Protein AF-A0A0K8Q918-F1 (afdb_monomer_lite)

Radius of gyration: 11.28 Å; chains: 1; bounding box: 29×21×23 Å

Foldseek 3Di:
DDPLVLCVVLPAPDSPQLVVLCVDCLLPPADPVLLSVLLSLAPHSSVLSVVSSVVCVVPVVCSCQSNDHCVSCNVVSHVD

Structure (mmCIF, N/CA/C/O backbone):
data_AF-A0A0K8Q918-F1
#
_entry.id   AF-A0A0K8Q918-F1
#
loop_
_atom_site.group_PDB
_atom_site.id
_atom_site.type_symbol
_atom_site.label_atom_id
_atom_site.label_alt_id
_atom_site.label_comp_id
_atom_site.label_asym_id
_atom_site.label_entity_id
_atom_site.label_seq_id
_atom_site.pdbx_PDB_ins_code
_atom_site.Cartn_x
_atom_site.Cartn_y
_atom_site.Cartn_z
_atom_site.occupancy
_atom_site.B_iso_or_equiv
_atom_site.auth_seq_id
_atom_site.auth_comp_id
_atom_site.auth_asy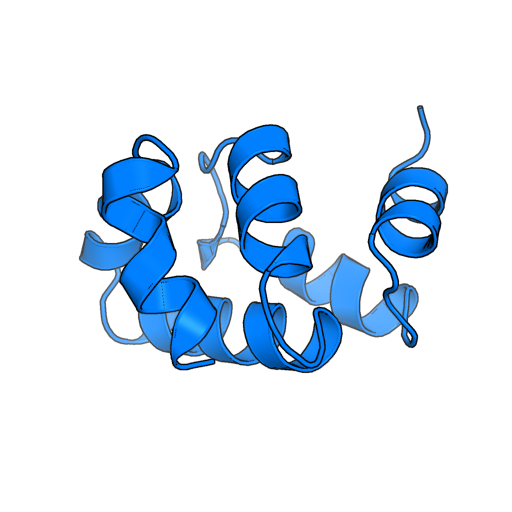m_id
_atom_site.auth_atom_id
_atom_site.pdbx_PDB_model_num
ATOM 1 N N . MET A 1 1 ? 8.075 -12.414 6.701 1.00 57.62 1 MET A N 1
ATOM 2 C CA . MET A 1 1 ? 9.009 -11.379 6.188 1.00 57.62 1 MET A CA 1
ATOM 3 C C . MET A 1 1 ? 8.653 -10.041 6.823 1.00 57.62 1 MET A C 1
ATOM 5 O O . MET A 1 1 ? 7.484 -9.858 7.128 1.00 57.62 1 MET A O 1
ATOM 9 N N . SER A 1 2 ? 9.605 -9.128 7.046 1.00 74.19 2 SER A N 1
ATOM 10 C CA . SER A 1 2 ? 9.293 -7.793 7.587 1.00 74.19 2 SER A CA 1
ATOM 11 C C . SER A 1 2 ? 8.604 -6.907 6.538 1.00 74.19 2 SER A C 1
ATOM 13 O O . SER A 1 2 ? 8.982 -6.934 5.366 1.00 74.19 2 SER A O 1
ATOM 15 N N . LEU A 1 3 ? 7.618 -6.104 6.962 1.00 76.75 3 LEU A N 1
ATOM 16 C CA . LEU A 1 3 ? 6.887 -5.147 6.115 1.00 76.75 3 LEU A CA 1
ATOM 17 C C . LEU A 1 3 ? 7.838 -4.201 5.365 1.00 76.75 3 LEU A C 1
ATOM 19 O O . LEU A 1 3 ? 7.702 -4.009 4.163 1.00 76.75 3 LEU A O 1
ATOM 23 N N . ALA A 1 4 ? 8.871 -3.705 6.052 1.00 78.12 4 ALA A N 1
ATOM 24 C CA . ALA A 1 4 ? 9.905 -2.857 5.462 1.00 78.12 4 ALA A CA 1
ATOM 25 C C . ALA A 1 4 ? 10.585 -3.507 4.248 1.00 78.12 4 ALA A C 1
ATOM 27 O O . ALA A 1 4 ? 10.854 -2.842 3.254 1.00 78.12 4 ALA A O 1
ATOM 28 N N . ARG A 1 5 ? 10.825 -4.823 4.285 1.00 81.50 5 ARG A N 1
ATOM 29 C CA . ARG A 1 5 ? 11.456 -5.526 3.165 1.00 81.50 5 ARG A CA 1
ATOM 30 C C . ARG A 1 5 ? 10.511 -5.662 1.971 1.00 81.50 5 ARG A C 1
ATOM 32 O O . ARG A 1 5 ? 10.974 -5.534 0.847 1.00 81.50 5 ARG A O 1
ATOM 39 N N . ARG A 1 6 ? 9.208 -5.860 2.212 1.00 81.94 6 ARG A N 1
ATOM 40 C CA . ARG A 1 6 ? 8.179 -5.844 1.155 1.00 81.94 6 ARG A CA 1
ATOM 41 C C . ARG A 1 6 ? 8.078 -4.467 0.498 1.00 81.94 6 ARG A C 1
ATOM 43 O O . ARG A 1 6 ? 8.102 -4.392 -0.722 1.00 81.94 6 ARG A O 1
ATOM 50 N N . LEU A 1 7 ? 8.060 -3.398 1.296 1.00 83.25 7 LEU A N 1
ATOM 51 C CA . LEU A 1 7 ? 8.032 -2.017 0.807 1.00 83.25 7 LEU A CA 1
ATOM 52 C C . LEU A 1 7 ? 9.249 -1.691 -0.074 1.00 83.25 7 LEU A C 1
ATOM 54 O O . LEU A 1 7 ? 9.092 -1.193 -1.184 1.00 83.25 7 LEU A O 1
ATOM 58 N N . ILE A 1 8 ? 10.458 -2.051 0.370 1.00 84.06 8 ILE A N 1
ATOM 59 C CA . ILE A 1 8 ? 11.678 -1.867 -0.432 1.00 84.06 8 ILE A CA 1
ATOM 60 C C . ILE A 1 8 ? 11.583 -2.651 -1.748 1.00 84.06 8 ILE A C 1
ATOM 62 O O . ILE A 1 8 ? 11.879 -2.113 -2.811 1.00 84.06 8 ILE A O 1
ATOM 66 N N . SER A 1 9 ? 11.144 -3.913 -1.697 1.00 83.12 9 SER A N 1
ATOM 67 C CA . SER A 1 9 ? 10.983 -4.749 -2.895 1.00 83.12 9 SER A CA 1
ATOM 68 C C . SER A 1 9 ? 9.898 -4.249 -3.854 1.00 83.12 9 SER A C 1
ATOM 70 O O . SER A 1 9 ? 9.997 -4.496 -5.052 1.00 83.12 9 SER A O 1
ATOM 72 N N . ALA A 1 10 ? 8.885 -3.544 -3.353 1.00 80.94 10 ALA A N 1
ATOM 73 C CA . ALA A 1 10 ? 7.840 -2.929 -4.164 1.00 80.94 10 ALA A CA 1
ATOM 74 C C . ALA A 1 10 ? 8.237 -1.555 -4.742 1.00 80.94 10 ALA A C 1
ATOM 76 O O . ALA A 1 10 ? 7.494 -1.015 -5.551 1.00 80.94 10 ALA A O 1
ATOM 77 N N . GLY A 1 11 ? 9.406 -1.009 -4.380 1.00 84.38 11 GLY A N 1
ATOM 78 C CA . GLY A 1 11 ? 9.917 0.254 -4.926 1.00 84.38 11 GLY A CA 1
ATOM 79 C C . GLY A 1 11 ? 9.482 1.506 -4.163 1.00 84.38 11 GLY A C 1
ATOM 80 O O . GLY A 1 11 ? 9.558 2.605 -4.708 1.00 84.38 11 GLY A O 1
ATOM 81 N N . PHE A 1 12 ? 9.028 1.363 -2.914 1.00 85.19 12 PHE A N 1
ATOM 82 C CA . PHE A 1 12 ? 8.689 2.510 -2.073 1.00 85.19 12 PHE A CA 1
ATOM 83 C C . PHE A 1 12 ? 9.942 3.288 -1.673 1.00 85.19 12 PHE A C 1
ATOM 85 O O . PHE A 1 12 ? 10.937 2.713 -1.225 1.00 85.19 12 PHE A O 1
ATOM 92 N N . SER A 1 13 ? 9.864 4.607 -1.803 1.00 84.12 13 SER A N 1
ATOM 93 C CA . SER A 1 13 ? 10.926 5.539 -1.435 1.00 84.12 13 SER A CA 1
ATOM 94 C C . SER A 1 13 ? 10.827 5.966 0.031 1.00 84.12 13 SER A C 1
ATOM 96 O O . SER A 1 13 ? 11.859 6.164 0.670 1.00 84.12 13 SER A O 1
ATOM 98 N N . ASP A 1 14 ? 9.613 6.083 0.583 1.00 86.62 14 ASP A N 1
ATOM 99 C CA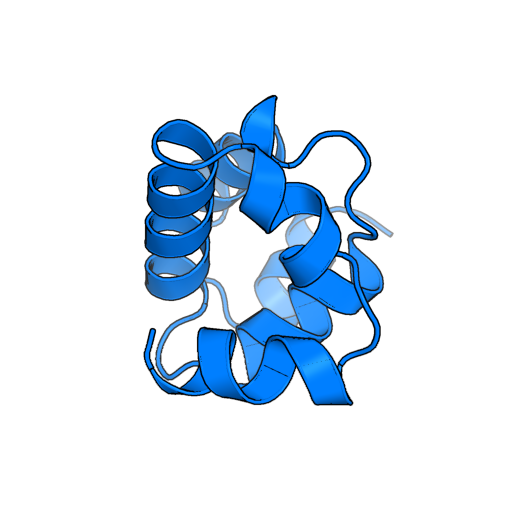 . ASP A 1 14 ? 9.381 6.530 1.963 1.00 86.62 14 ASP A CA 1
ATOM 100 C C . ASP A 1 14 ? 8.703 5.429 2.793 1.00 86.62 14 ASP A C 1
ATOM 102 O O . ASP A 1 14 ? 7.478 5.303 2.852 1.00 86.62 14 ASP A O 1
ATOM 106 N N . LEU A 1 15 ? 9.524 4.599 3.441 1.00 85.00 15 LEU A N 1
ATOM 107 C CA . LEU A 1 15 ? 9.069 3.436 4.208 1.00 85.00 15 LEU A CA 1
ATOM 108 C C . LEU A 1 15 ? 8.237 3.823 5.436 1.00 85.00 15 LEU A C 1
ATOM 110 O O . LEU A 1 15 ? 7.273 3.130 5.759 1.00 85.00 15 LEU A O 1
ATOM 114 N N . 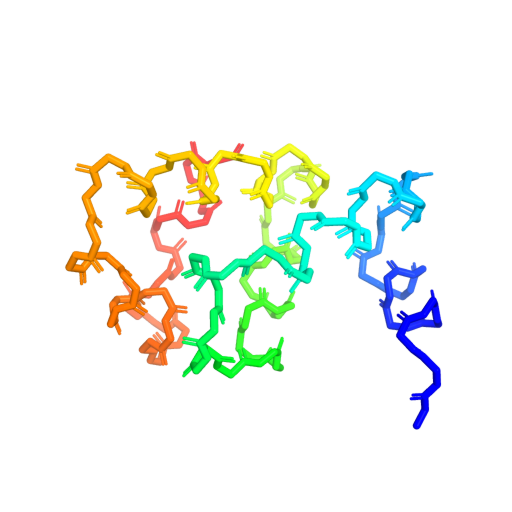ASP A 1 16 ? 8.595 4.914 6.114 1.00 85.44 16 ASP A N 1
ATOM 115 C CA . ASP A 1 16 ? 7.894 5.380 7.311 1.00 85.44 16 ASP A CA 1
ATOM 116 C C . ASP A 1 16 ? 6.510 5.921 6.953 1.00 85.44 16 ASP A C 1
ATOM 118 O O . ASP A 1 16 ? 5.504 5.564 7.576 1.00 85.44 16 ASP A O 1
ATOM 122 N N . LYS A 1 17 ? 6.436 6.762 5.917 1.00 85.25 17 LYS A N 1
ATOM 123 C CA . LYS A 1 17 ? 5.171 7.328 5.451 1.00 85.25 17 LYS A CA 1
ATOM 124 C C . LYS A 1 17 ? 4.266 6.247 4.872 1.00 85.25 17 LYS A C 1
ATOM 126 O O . LYS A 1 17 ? 3.100 6.164 5.253 1.00 85.25 17 LYS A O 1
ATOM 131 N N . SER A 1 18 ? 4.799 5.387 4.014 1.00 85.44 18 SER A N 1
ATOM 132 C CA . SER A 1 18 ? 4.032 4.312 3.383 1.00 85.44 18 SER A CA 1
ATOM 133 C C . SER A 1 18 ? 3.624 3.233 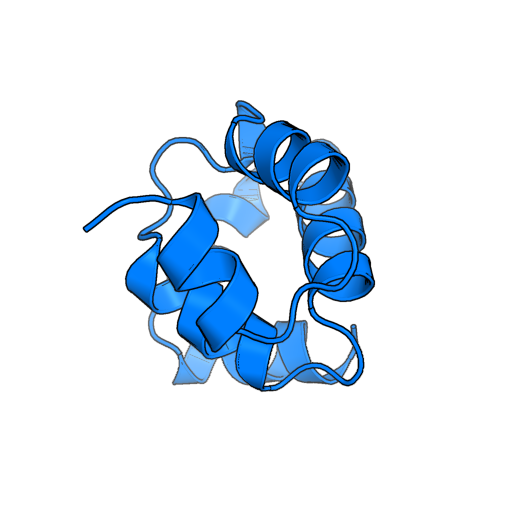4.383 1.00 85.44 18 SER A C 1
ATOM 135 O O . SER A 1 18 ? 2.510 2.725 4.309 1.00 85.44 18 SER A O 1
ATOM 137 N N . GLY A 1 19 ? 4.444 2.967 5.404 1.00 86.19 19 GLY A N 1
ATOM 138 C CA . GLY A 1 19 ? 4.062 2.131 6.541 1.00 86.19 19 GLY A CA 1
ATOM 139 C C . GLY A 1 19 ? 2.862 2.685 7.316 1.00 86.19 19 GLY A C 1
ATOM 140 O O . GLY A 1 19 ? 1.970 1.920 7.678 1.00 86.19 19 GLY A O 1
ATOM 141 N N . ARG A 1 20 ? 2.784 4.009 7.519 1.00 87.50 20 ARG A N 1
ATOM 142 C CA . ARG A 1 20 ? 1.615 4.651 8.151 1.00 87.50 20 ARG A CA 1
ATOM 143 C C . ARG A 1 20 ? 0.353 4.530 7.304 1.00 87.50 20 ARG A C 1
ATOM 145 O O . ARG A 1 20 ? -0.696 4.232 7.859 1.00 87.50 20 ARG A O 1
ATOM 152 N N . PHE A 1 21 ? 0.453 4.732 5.990 1.00 87.06 21 PHE A N 1
ATOM 153 C CA . PHE A 1 21 ? -0.689 4.562 5.086 1.00 87.06 21 PHE A CA 1
ATOM 154 C C . PHE A 1 21 ? -1.135 3.101 4.984 1.00 87.06 21 PHE A C 1
ATOM 156 O O . PHE A 1 21 ? -2.328 2.846 4.934 1.00 87.06 21 PHE A O 1
ATOM 163 N N . LEU A 1 22 ? -0.209 2.138 5.025 1.00 84.31 22 LEU A N 1
ATOM 164 C CA . LEU A 1 22 ? -0.532 0.705 5.064 1.00 84.31 22 LEU A CA 1
ATOM 165 C C . LEU A 1 22 ? -1.203 0.260 6.363 1.00 84.31 22 LEU A C 1
ATOM 167 O O . LEU A 1 22 ? -1.966 -0.700 6.358 1.00 84.31 22 LEU A O 1
ATOM 171 N N . ALA A 1 23 ? -0.907 0.941 7.468 1.00 85.00 23 ALA A N 1
ATOM 172 C CA . ALA A 1 23 ? -1.564 0.730 8.753 1.00 85.00 23 ALA A CA 1
ATOM 173 C C . ALA A 1 23 ? -2.866 1.538 8.897 1.00 85.00 23 ALA A C 1
ATOM 175 O O . ALA A 1 23 ? -3.453 1.555 9.979 1.00 85.00 23 ALA A O 1
ATOM 176 N N . ALA A 1 24 ? -3.291 2.242 7.846 1.00 86.75 24 ALA A N 1
ATOM 177 C CA . ALA A 1 24 ? -4.495 3.046 7.883 1.00 86.75 24 ALA A CA 1
ATOM 178 C C . ALA A 1 24 ? -5.742 2.133 7.869 1.00 86.75 24 ALA A C 1
ATOM 180 O O . ALA A 1 24 ? -5.758 1.129 7.145 1.00 86.75 24 ALA A O 1
ATOM 181 N N . PRO A 1 25 ? -6.778 2.444 8.669 1.00 84.31 25 PRO A N 1
ATOM 182 C CA . PRO A 1 25 ? -7.978 1.610 8.792 1.00 84.31 25 PRO A CA 1
ATOM 183 C C . PRO A 1 25 ? -8.732 1.438 7.464 1.00 84.31 25 PRO A C 1
ATOM 185 O O . PRO A 1 25 ? -9.459 0.469 7.271 1.00 84.31 25 PRO A O 1
ATOM 188 N N . GLU A 1 26 ? -8.531 2.339 6.507 1.00 82.31 26 GLU A N 1
ATOM 189 C CA . GLU A 1 26 ? -9.102 2.281 5.164 1.00 82.31 26 GLU A CA 1
ATOM 190 C C . GLU A 1 26 ? -8.636 1.041 4.384 1.00 82.31 26 GLU A C 1
ATOM 192 O O . GLU A 1 26 ? -9.376 0.519 3.551 1.00 82.31 26 GLU A O 1
ATOM 197 N N . LEU A 1 27 ? -7.429 0.537 4.665 1.00 82.00 27 LEU A N 1
ATOM 198 C CA . LEU A 1 27 ? -6.876 -0.663 4.028 1.00 82.00 27 LEU A CA 1
ATOM 199 C C . LEU A 1 27 ? -7.130 -1.938 4.843 1.00 82.00 27 LEU A C 1
ATOM 201 O O . LEU A 1 27 ? -6.696 -3.026 4.458 1.00 82.00 27 LEU A O 1
ATOM 205 N N . GLU A 1 28 ? -7.839 -1.833 5.966 1.00 81.75 28 GLU A N 1
ATOM 206 C CA . GLU A 1 28 ? -8.095 -2.962 6.849 1.00 81.75 28 GLU A CA 1
ATOM 207 C C . GLU A 1 28 ? -8.980 -4.014 6.153 1.00 81.75 28 GLU A C 1
ATOM 209 O O . GLU A 1 28 ? -10.114 -3.763 5.732 1.00 81.75 28 GLU A O 1
ATOM 214 N N . GLY A 1 29 ? -8.451 -5.228 6.002 1.00 78.06 29 GLY A N 1
ATOM 215 C CA . GLY A 1 29 ? -9.123 -6.331 5.308 1.00 78.06 29 GLY A CA 1
ATOM 216 C C . GLY A 1 29 ? -8.901 -6.391 3.793 1.00 78.06 29 GLY A C 1
ATOM 217 O O . GLY A 1 29 ? -9.502 -7.250 3.153 1.00 78.06 29 GLY A O 1
ATOM 218 N N . ILE A 1 30 ? -8.049 -5.532 3.222 1.00 82.81 30 ILE A N 1
ATOM 219 C CA . ILE A 1 30 ? -7.519 -5.723 1.863 1.00 82.81 30 ILE A CA 1
ATOM 220 C C . ILE A 1 30 ? -6.366 -6.730 1.921 1.00 82.81 30 ILE A C 1
ATOM 222 O O . ILE A 1 30 ? -5.530 -6.676 2.829 1.00 82.81 30 ILE A O 1
ATOM 226 N N . ASP A 1 31 ? -6.300 -7.638 0.946 1.00 82.25 31 ASP A N 1
ATOM 227 C CA . ASP A 1 31 ? -5.146 -8.521 0.797 1.00 82.25 31 ASP A CA 1
ATOM 228 C C . ASP A 1 31 ? -3.905 -7.692 0.439 1.00 82.25 31 ASP A C 1
ATOM 230 O O . ASP A 1 31 ? -3.834 -7.048 -0.611 1.00 82.25 31 ASP A O 1
ATOM 234 N N . GLN A 1 32 ? -2.914 -7.708 1.332 1.00 79.19 32 GLN A N 1
ATOM 235 C CA . GLN A 1 32 ? -1.668 -6.985 1.124 1.00 79.19 32 GLN A CA 1
ATOM 236 C C . GLN A 1 32 ? -0.946 -7.454 -0.137 1.00 79.19 32 GLN A C 1
ATOM 238 O O . GLN A 1 32 ? -0.334 -6.629 -0.804 1.00 79.19 32 GLN A O 1
ATOM 243 N N . ASP A 1 33 ? -0.997 -8.741 -0.475 1.00 80.50 33 ASP A N 1
ATOM 244 C CA . ASP A 1 33 ? -0.266 -9.263 -1.627 1.00 80.50 33 ASP A CA 1
ATOM 245 C C . ASP A 1 33 ? -0.893 -8.758 -2.943 1.00 80.50 33 ASP A C 1
ATOM 247 O O . ASP A 1 33 ? -0.161 -8.324 -3.836 1.00 80.50 33 ASP A O 1
ATOM 251 N N . ALA A 1 34 ? -2.229 -8.691 -3.023 1.00 79.31 34 ALA A N 1
ATOM 252 C CA . ALA A 1 34 ? -2.949 -8.081 -4.148 1.00 79.31 34 ALA A CA 1
ATOM 253 C C . ALA A 1 34 ? -2.704 -6.565 -4.238 1.00 79.31 34 ALA A C 1
ATOM 255 O O . ALA A 1 34 ? -2.416 -6.038 -5.314 1.00 79.31 34 ALA A O 1
ATOM 256 N N . LEU A 1 35 ? -2.736 -5.872 -3.095 1.00 82.44 35 LEU A N 1
ATOM 257 C CA . LEU A 1 35 ? -2.428 -4.446 -3.005 1.00 82.44 35 LEU A CA 1
ATOM 258 C C . LEU A 1 35 ? -1.009 -4.148 -3.504 1.00 82.44 35 LEU A C 1
ATOM 260 O O . LEU A 1 35 ? -0.816 -3.266 -4.336 1.00 82.44 35 LEU A O 1
ATOM 264 N N . PHE A 1 36 ? -0.006 -4.888 -3.026 1.00 82.19 36 PHE A N 1
ATOM 265 C CA . P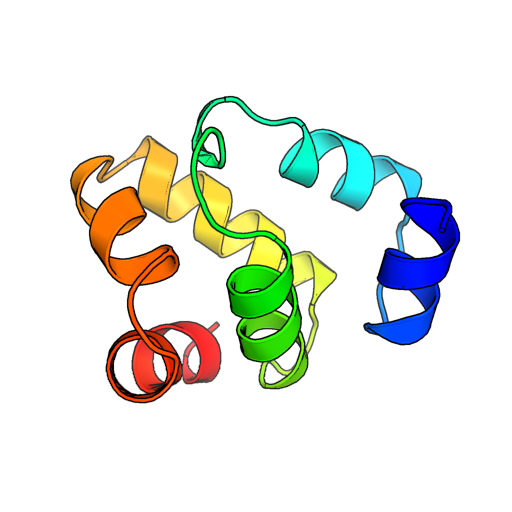HE A 1 36 ? 1.379 -4.700 -3.451 1.00 82.19 36 PHE A CA 1
ATOM 266 C C . PHE A 1 36 ? 1.565 -4.984 -4.942 1.00 82.19 36 PHE A C 1
ATOM 268 O O . PHE A 1 36 ? 2.269 -4.225 -5.606 1.00 82.19 36 PHE A O 1
ATOM 275 N N . ALA A 1 37 ? 0.922 -6.025 -5.473 1.00 81.44 37 ALA A N 1
ATOM 276 C CA . ALA A 1 37 ? 0.962 -6.329 -6.899 1.00 81.44 37 ALA A CA 1
ATOM 277 C C . ALA A 1 37 ? 0.355 -5.197 -7.748 1.00 81.44 37 ALA A C 1
ATOM 279 O O . ALA A 1 37 ? 0.942 -4.820 -8.759 1.00 81.44 37 ALA A O 1
ATOM 280 N N . GLY A 1 38 ? -0.754 -4.590 -7.308 1.00 79.06 38 GLY A N 1
ATOM 281 C CA . GLY A 1 38 ? -1.347 -3.425 -7.970 1.00 79.06 38 GLY A CA 1
ATOM 282 C C . GLY A 1 38 ? -0.463 -2.177 -7.897 1.00 79.06 38 GLY A C 1
ATOM 283 O O . GLY A 1 38 ? -0.236 -1.507 -8.902 1.00 79.06 38 GLY A O 1
ATOM 284 N N . LEU A 1 39 ? 0.118 -1.892 -6.728 1.00 83.06 39 LEU A N 1
ATOM 285 C CA . LEU A 1 39 ? 1.005 -0.739 -6.529 1.00 83.06 39 LEU A CA 1
ATOM 286 C C . LEU A 1 39 ? 2.302 -0.828 -7.345 1.00 83.06 39 LEU A C 1
ATOM 288 O O . LEU A 1 39 ? 2.839 0.208 -7.727 1.00 83.06 39 LEU A O 1
ATOM 292 N N . GLN A 1 40 ? 2.783 -2.038 -7.654 1.00 80.25 40 GLN A N 1
ATOM 293 C CA . GLN A 1 40 ? 3.925 -2.239 -8.554 1.00 80.25 40 GLN A CA 1
ATOM 294 C C . GLN A 1 40 ? 3.640 -1.840 -10.009 1.00 80.25 40 GLN A C 1
ATOM 296 O O . GLN A 1 40 ? 4.584 -1.612 -10.765 1.00 80.25 40 GLN A O 1
ATOM 301 N N . LEU A 1 41 ? 2.369 -1.754 -10.414 1.00 78.56 41 LEU A N 1
ATOM 302 C CA . LEU A 1 41 ? 1.979 -1.327 -11.761 1.00 78.56 41 LEU A CA 1
ATOM 303 C C . LEU A 1 41 ? 1.936 0.200 -11.909 1.00 78.56 41 LEU A C 1
ATOM 305 O O . LEU A 1 41 ? 1.938 0.705 -13.033 1.00 78.56 41 LEU A O 1
ATOM 309 N N . ALA A 1 42 ? 1.889 0.934 -10.796 1.00 80.25 42 ALA A N 1
ATOM 310 C CA . ALA A 1 42 ? 1.831 2.388 -10.795 1.00 80.25 42 ALA A CA 1
ATOM 311 C C . ALA A 1 42 ? 3.214 3.016 -11.030 1.00 80.25 42 ALA A C 1
ATOM 313 O O . ALA A 1 42 ? 4.254 2.435 -10.718 1.00 80.25 42 ALA A O 1
ATOM 314 N N . ALA A 1 43 ? 3.236 4.253 -11.534 1.00 78.44 43 ALA A N 1
ATOM 315 C CA . ALA A 1 43 ? 4.488 4.972 -11.788 1.00 78.44 43 ALA A CA 1
ATOM 316 C C . ALA A 1 43 ? 5.264 5.300 -10.496 1.00 78.44 43 ALA A C 1
ATOM 318 O O . ALA A 1 43 ? 6.489 5.419 -10.517 1.00 78.44 43 ALA A O 1
ATOM 319 N N . SER A 1 44 ? 4.553 5.460 -9.375 1.00 83.38 44 SER A N 1
ATOM 320 C CA . SER A 1 44 ? 5.137 5.609 -8.043 1.00 83.38 44 SER A CA 1
ATOM 321 C C . SER A 1 44 ? 4.254 4.919 -6.996 1.00 83.38 44 SER A C 1
ATOM 323 O O . SER A 1 44 ? 3.122 5.366 -6.776 1.00 83.38 44 SER A O 1
ATOM 325 N N . PRO A 1 45 ? 4.752 3.877 -6.307 1.00 85.19 45 PRO A N 1
ATOM 326 C CA . PRO A 1 45 ? 3.965 3.143 -5.320 1.00 85.19 45 PRO A CA 1
ATOM 327 C C . PRO A 1 45 ? 3.599 4.005 -4.101 1.00 85.19 45 PRO A C 1
ATOM 329 O O . PRO A 1 45 ? 2.499 3.868 -3.567 1.00 85.19 45 PRO A O 1
ATOM 332 N N . ASP A 1 46 ? 4.457 4.954 -3.694 1.00 85.50 46 ASP A N 1
ATOM 333 C CA . ASP A 1 46 ? 4.159 5.886 -2.595 1.00 85.50 46 ASP A CA 1
ATOM 334 C C . ASP A 1 46 ? 2.962 6.792 -2.927 1.00 85.50 46 ASP A C 1
ATOM 336 O O . ASP A 1 46 ? 2.110 7.059 -2.073 1.00 85.50 46 ASP A O 1
ATOM 340 N N . THR A 1 47 ? 2.897 7.305 -4.160 1.00 84.50 47 THR A N 1
ATOM 341 C CA . THR A 1 47 ? 1.801 8.177 -4.609 1.00 84.50 47 THR A CA 1
ATOM 342 C C . THR A 1 47 ? 0.524 7.374 -4.818 1.00 84.50 47 THR A C 1
ATOM 344 O O . THR A 1 47 ? -0.540 7.807 -4.375 1.00 84.50 47 THR A O 1
ATOM 347 N N . ALA A 1 48 ? 0.626 6.184 -5.412 1.00 87.69 48 ALA A N 1
ATOM 348 C CA . ALA A 1 48 ? -0.518 5.311 -5.632 1.00 87.69 48 ALA A CA 1
ATOM 349 C C . ALA A 1 48 ? -1.160 4.865 -4.312 1.00 87.69 48 ALA A C 1
ATOM 351 O O . ALA A 1 48 ? -2.378 4.956 -4.171 1.00 87.69 48 ALA A O 1
ATOM 352 N N . LEU A 1 49 ? -0.358 4.497 -3.305 1.00 87.81 49 LEU A N 1
ATOM 353 C CA . LEU A 1 49 ? -0.853 4.154 -1.970 1.00 87.81 49 LEU A CA 1
ATOM 354 C C . LEU A 1 49 ? -1.586 5.335 -1.317 1.00 87.81 49 LEU A C 1
ATOM 356 O O . LEU A 1 49 ? -2.686 5.173 -0.794 1.00 87.81 49 LEU A O 1
ATOM 360 N N . GLN A 1 50 ? -1.002 6.536 -1.369 1.00 88.25 50 GLN A N 1
ATOM 361 C CA . GLN A 1 50 ? -1.626 7.743 -0.816 1.00 88.25 50 GLN A CA 1
ATOM 362 C C . GLN A 1 50 ? -2.959 8.066 -1.496 1.00 88.25 50 GLN A C 1
ATOM 364 O O . GLN A 1 50 ? -3.933 8.411 -0.824 1.00 88.25 50 GLN A O 1
ATOM 369 N N . SER A 1 51 ? -3.006 7.972 -2.823 1.00 86.31 51 SER A N 1
ATOM 370 C CA . SER A 1 51 ? -4.221 8.214 -3.595 1.00 86.31 51 SER A CA 1
ATOM 371 C C . SER A 1 51 ? -5.280 7.150 -3.327 1.00 86.31 51 SER A C 1
ATOM 373 O O . SER A 1 51 ? -6.445 7.501 -3.164 1.00 86.31 51 SER A O 1
ATOM 375 N N . LEU A 1 52 ? -4.885 5.879 -3.201 1.00 84.50 52 LEU A N 1
ATOM 376 C CA . LEU A 1 52 ? -5.786 4.781 -2.864 1.00 84.50 52 LEU A CA 1
ATOM 377 C C . LEU A 1 52 ? -6.433 4.986 -1.490 1.00 84.50 52 LEU A C 1
ATOM 379 O O . LEU A 1 52 ? -7.654 4.930 -1.391 1.00 84.50 52 LEU A O 1
ATOM 383 N N . VAL A 1 53 ? -5.641 5.282 -0.451 1.00 87.50 53 VAL A N 1
ATOM 384 C CA . VAL A 1 53 ? -6.172 5.538 0.900 1.00 87.50 53 VAL A CA 1
ATOM 385 C C . VAL A 1 53 ? -7.166 6.695 0.873 1.00 87.50 53 VAL A C 1
ATOM 387 O O . VAL A 1 53 ? -8.272 6.556 1.379 1.00 87.50 53 VAL A O 1
ATOM 390 N N . ARG A 1 54 ? -6.828 7.804 0.203 1.00 87.81 54 ARG A N 1
ATOM 391 C CA . ARG A 1 54 ? -7.738 8.953 0.058 1.00 87.81 54 ARG A CA 1
ATOM 392 C C . ARG A 1 54 ? -9.010 8.608 -0.715 1.00 87.81 54 ARG A C 1
ATOM 394 O O . ARG A 1 54 ? -10.076 9.122 -0.390 1.00 87.81 54 ARG A O 1
ATOM 401 N N . LEU A 1 55 ? -8.914 7.779 -1.754 1.00 84.50 55 LEU A N 1
ATOM 402 C CA . LEU A 1 55 ? -10.071 7.337 -2.531 1.00 84.50 55 LEU A CA 1
ATOM 403 C C . LEU A 1 55 ? -10.992 6.453 -1.693 1.00 84.50 55 LEU A C 1
ATOM 405 O O . LEU A 1 55 ? -12.198 6.674 -1.718 1.00 84.50 55 LEU A O 1
ATOM 409 N N . ILE A 1 56 ? -10.443 5.515 -0.920 1.00 85.44 56 ILE A N 1
ATOM 410 C CA . ILE A 1 56 ? -11.221 4.655 -0.021 1.00 85.44 56 ILE A CA 1
ATOM 411 C C . ILE A 1 56 ? -11.821 5.472 1.130 1.00 85.44 56 ILE A C 1
ATOM 413 O O . ILE A 1 56 ? -12.980 5.272 1.478 1.00 85.44 56 ILE A O 1
ATOM 417 N N . GLU A 1 57 ? -11.089 6.448 1.668 1.00 86.19 57 GLU A N 1
ATOM 418 C CA . GLU A 1 57 ? -11.596 7.376 2.686 1.00 86.19 57 GLU A CA 1
ATOM 419 C C . GLU A 1 57 ? -12.841 8.135 2.188 1.00 86.19 57 GLU A C 1
ATOM 421 O O . GLU A 1 57 ? -13.795 8.350 2.936 1.00 86.19 57 GLU A O 1
ATOM 426 N N . LYS A 1 58 ? -12.865 8.530 0.906 1.00 86.12 58 LYS A N 1
ATOM 427 C CA . LYS A 1 58 ? -14.020 9.198 0.279 1.00 86.12 58 LYS A CA 1
ATOM 428 C C . LYS A 1 58 ? -15.110 8.230 -0.176 1.00 86.12 58 LYS A C 1
ATOM 430 O O . LYS A 1 58 ? -16.286 8.587 -0.149 1.00 86.12 58 LYS A O 1
ATOM 435 N N . HIS A 1 59 ? -14.720 7.039 -0.608 1.00 83.75 59 HIS A N 1
ATOM 436 C CA . HIS A 1 59 ? -15.583 6.020 -1.186 1.00 83.75 59 HIS A CA 1
ATOM 437 C C . HIS A 1 59 ? -15.225 4.650 -0.591 1.00 83.75 59 HIS A C 1
ATOM 439 O O . HIS A 1 59 ? -14.512 3.870 -1.228 1.00 83.75 59 HIS A O 1
ATOM 445 N N . PRO A 1 60 ? -15.726 4.325 0.614 1.00 79.38 60 PRO A N 1
ATOM 446 C CA . PRO A 1 60 ? -15.360 3.097 1.324 1.00 79.38 60 PRO A CA 1
ATOM 447 C C . PRO A 1 60 ? -15.722 1.816 0.559 1.00 79.38 60 PRO A C 1
ATOM 449 O O . PRO A 1 60 ? -15.077 0.785 0.746 1.00 79.38 60 PRO A O 1
ATOM 452 N N . ASP A 1 61 ? -16.685 1.882 -0.363 1.00 79.50 61 ASP A N 1
ATOM 453 C CA . ASP A 1 61 ? -17.065 0.773 -1.247 1.00 79.50 61 ASP A CA 1
ATOM 454 C C . ASP A 1 61 ? -15.910 0.314 -2.158 1.00 79.50 61 ASP A C 1
ATOM 456 O O . ASP A 1 61 ? -15.830 -0.864 -2.521 1.00 79.50 61 ASP A O 1
ATOM 460 N N . LEU A 1 62 ? -14.966 1.216 -2.473 1.00 76.44 62 LEU A N 1
ATOM 461 C CA . LEU A 1 62 ? -13.776 0.915 -3.275 1.00 76.44 62 LEU A CA 1
ATOM 462 C C . LEU A 1 62 ? -12.821 -0.053 -2.581 1.00 76.44 62 LEU A C 1
ATOM 464 O O . LEU A 1 62 ? -12.020 -0.684 -3.261 1.00 76.44 62 LEU A O 1
ATOM 468 N N . ARG A 1 63 ? -12.919 -0.229 -1.259 1.00 76.81 63 ARG A N 1
ATOM 469 C CA . ARG A 1 63 ? -12.126 -1.219 -0.519 1.00 76.81 63 ARG A CA 1
ATOM 470 C C . ARG A 1 63 ? -12.326 -2.631 -1.076 1.00 76.81 63 ARG A C 1
ATOM 472 O O . ARG A 1 63 ? -11.371 -3.389 -1.209 1.00 76.81 63 ARG A O 1
ATOM 479 N N . THR A 1 64 ? -13.559 -2.952 -1.466 1.00 73.62 64 THR A N 1
ATOM 480 C CA . THR A 1 64 ? -13.914 -4.247 -2.063 1.00 73.62 64 THR A CA 1
ATOM 481 C C . THR A 1 64 ? -13.303 -4.412 -3.454 1.00 73.62 64 THR A C 1
ATOM 483 O O . THR A 1 64 ? -12.873 -5.503 -3.804 1.00 73.62 64 THR A O 1
ATOM 4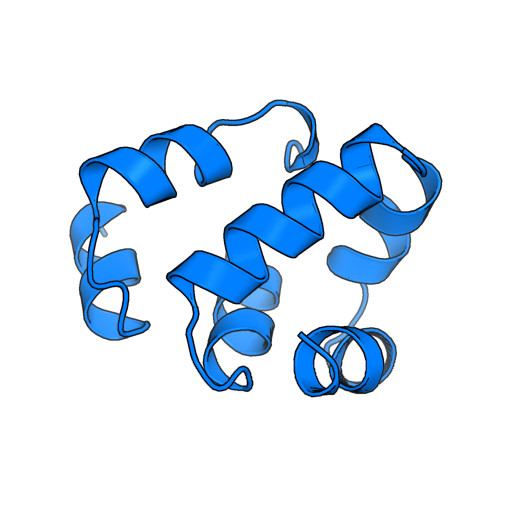86 N N . LEU A 1 65 ? -13.231 -3.325 -4.232 1.00 70.81 65 LEU A N 1
ATOM 487 C CA . LEU A 1 65 ? -12.601 -3.296 -5.557 1.00 70.81 65 LEU A CA 1
ATOM 488 C C . LEU A 1 65 ? -11.073 -3.361 -5.468 1.00 70.81 65 LEU A C 1
ATOM 490 O O . LEU A 1 65 ? -10.448 -4.071 -6.243 1.00 70.81 65 LEU A O 1
ATOM 494 N N . ALA A 1 66 ? -10.473 -2.658 -4.509 1.00 69.00 66 ALA A N 1
ATOM 495 C CA . ALA A 1 66 ? -9.030 -2.642 -4.291 1.00 69.00 66 ALA A CA 1
ATOM 496 C C . ALA A 1 66 ? -8.485 -3.996 -3.807 1.00 69.00 66 ALA A C 1
ATOM 498 O O . ALA A 1 66 ? -7.331 -4.315 -4.080 1.00 69.00 66 ALA A O 1
ATOM 499 N N . GLY A 1 67 ? -9.312 -4.776 -3.101 1.00 66.19 67 GLY A N 1
ATOM 500 C CA . GLY A 1 67 ? -9.025 -6.157 -2.708 1.00 66.19 67 GLY A CA 1
ATOM 501 C C . GLY A 1 67 ? -9.565 -7.227 -3.664 1.00 66.19 67 GLY A C 1
ATOM 502 O O . GLY A 1 67 ? -9.424 -8.410 -3.362 1.00 66.19 67 GLY A O 1
ATOM 503 N N . ALA A 1 68 ? -10.204 -6.845 -4.776 1.00 65.88 68 ALA A N 1
ATOM 504 C CA . ALA A 1 68 ? -10.637 -7.786 -5.807 1.00 65.88 68 ALA A CA 1
ATOM 505 C C . ALA A 1 68 ? -9.445 -8.252 -6.661 1.00 65.88 68 ALA A C 1
ATOM 507 O O . ALA A 1 68 ? -8.364 -7.662 -6.608 1.00 65.88 68 ALA A O 1
ATOM 508 N N . GLU A 1 69 ? -9.643 -9.305 -7.461 1.00 58.44 69 GLU A N 1
ATOM 509 C CA . GLU A 1 69 ? -8.606 -9.834 -8.355 1.00 58.44 69 GLU A CA 1
ATOM 510 C C . GLU A 1 69 ? -7.960 -8.732 -9.209 1.00 58.44 69 GLU A C 1
ATOM 512 O O . GLU A 1 69 ? -8.620 -7.771 -9.621 1.00 58.44 69 GLU A O 1
ATOM 517 N N . LEU A 1 70 ? -6.656 -8.886 -9.459 1.00 59.56 70 LEU A N 1
ATOM 518 C CA . LEU A 1 70 ? -5.813 -7.900 -10.139 1.00 59.56 70 LEU A CA 1
ATOM 519 C C . LEU A 1 70 ? -6.418 -7.416 -11.460 1.00 59.56 70 LEU A C 1
ATOM 521 O O . LEU A 1 70 ? -6.357 -6.226 -11.727 1.00 59.56 70 LEU A O 1
ATOM 525 N N . ASP A 1 71 ? -7.091 -8.276 -12.223 1.00 58.34 71 ASP A N 1
ATOM 526 C CA . ASP A 1 71 ? -7.733 -7.899 -13.491 1.00 58.34 71 ASP A CA 1
ATOM 527 C C . ASP A 1 71 ? -8.839 -6.832 -13.330 1.00 58.34 71 ASP A C 1
ATOM 529 O O . ASP A 1 71 ? -9.068 -6.018 -14.225 1.00 58.34 71 ASP A O 1
ATOM 533 N N . ALA A 1 72 ? -9.529 -6.798 -12.184 1.00 60.25 72 ALA A N 1
ATOM 534 C CA . ALA A 1 72 ? -10.568 -5.806 -11.894 1.00 60.25 72 ALA A CA 1
ATOM 535 C C . ALA A 1 72 ? -9.994 -4.500 -11.319 1.00 60.25 72 ALA A C 1
ATOM 537 O O . ALA A 1 72 ? -10.588 -3.431 -11.478 1.00 60.25 72 ALA A O 1
ATOM 538 N N . SER A 1 73 ? -8.846 -4.582 -10.647 1.00 59.66 73 SER A N 1
ATOM 539 C CA . SER A 1 73 ? -8.203 -3.461 -9.958 1.00 59.66 73 SER A CA 1
ATOM 540 C C . SER A 1 73 ? -7.060 -2.822 -10.763 1.00 59.66 73 SER A C 1
ATOM 542 O O . SER A 1 73 ? -6.709 -1.668 -10.514 1.00 59.66 73 SER A O 1
ATOM 544 N N . GLU A 1 74 ? -6.550 -3.496 -11.798 1.00 65.12 74 GLU A N 1
ATOM 545 C CA . GLU A 1 74 ? -5.507 -3.020 -12.717 1.00 65.12 74 GLU A CA 1
ATOM 546 C C . GLU A 1 74 ? -5.815 -1.634 -13.311 1.00 65.12 74 GLU A C 1
ATOM 548 O O . GLU A 1 74 ? -4.947 -0.758 -13.236 1.00 65.12 74 GLU A O 1
ATOM 553 N N . PRO A 1 75 ? -7.027 -1.348 -13.840 1.00 64.44 75 PRO A N 1
ATOM 554 C CA . PRO A 1 75 ? -7.313 -0.042 -14.428 1.00 64.44 75 PRO A CA 1
ATOM 555 C C . PRO A 1 75 ? -7.254 1.086 -13.399 1.00 64.44 75 PRO A C 1
ATOM 557 O O . PRO A 1 75 ? -6.890 2.202 -13.756 1.00 64.44 75 PRO A O 1
ATOM 560 N N . LEU A 1 76 ? -7.596 0.793 -12.138 1.00 67.25 76 LEU A N 1
ATOM 561 C CA . LEU A 1 76 ? -7.571 1.748 -11.034 1.00 67.25 76 LEU A CA 1
ATOM 562 C C . LEU A 1 76 ? -6.133 2.085 -10.635 1.00 67.25 76 LEU A C 1
ATOM 564 O O . LEU A 1 76 ? -5.828 3.253 -10.435 1.00 67.25 76 LEU A O 1
ATOM 568 N N . TYR A 1 77 ? -5.235 1.101 -10.593 1.00 66.81 77 TYR A N 1
ATOM 569 C CA . TYR A 1 77 ? -3.817 1.350 -10.318 1.00 66.81 77 TYR A CA 1
ATOM 570 C C . TYR A 1 77 ? -3.080 2.008 -11.489 1.00 66.81 77 TYR A C 1
ATOM 572 O O . TYR A 1 77 ? -2.157 2.782 -11.266 1.00 66.81 77 TYR A O 1
ATOM 580 N N . ARG A 1 78 ? -3.500 1.763 -12.736 1.00 65.62 78 ARG A N 1
ATOM 581 C CA . ARG A 1 78 ? -2.848 2.328 -13.930 1.00 65.62 78 ARG A CA 1
ATOM 582 C C . ARG A 1 78 ? -3.092 3.829 -14.128 1.00 65.62 78 ARG A C 1
ATOM 584 O O . ARG A 1 78 ? -2.369 4.464 -14.892 1.00 65.62 78 ARG A O 1
ATOM 591 N N . VAL A 1 79 ? -4.129 4.382 -13.498 1.00 65.38 79 VAL A N 1
ATOM 592 C CA . VAL A 1 79 ? -4.464 5.820 -13.549 1.00 65.38 79 VAL A CA 1
ATOM 593 C C . VAL A 1 79 ? -3.953 6.606 -12.334 1.00 65.38 79 VAL A C 1
ATOM 595 O O . VAL A 1 79 ? -4.179 7.815 -12.270 1.00 65.38 79 VAL A O 1
ATOM 598 N N . LEU A 1 80 ? -3.284 5.936 -11.388 1.00 59.78 80 LEU A N 1
ATOM 599 C CA . LEU A 1 80 ? -2.679 6.514 -10.182 1.00 59.78 80 LEU A CA 1
ATOM 600 C C . LEU A 1 80 ? -1.172 6.754 -10.351 1.00 59.78 80 LEU A C 1
ATOM 602 O O . LEU A 1 80 ? -0.701 7.770 -9.788 1.00 59.78 80 LEU A O 1
#

Secondary structure (DSSP, 8-state):
--HHHHHHHHT-S-HHHHHHHHTSGGGTTS-HHHHHHHHTTSS-HHHHHHHHHHHHHH-TTHHHHHTS-HHHHHHHHHT-

Sequence (80 aa):
MSLARRLISAGFSDLDKSGRFLAAPELEGIDQDALFAGLQLAASPDTALQSLVRLIEKHPDLRTLAGAELDASEPLYRVL

pLDDT: mean 78.76, std 8.69, range [57.62, 88.25]